Protein AF-A0A7J7Y3U5-F1 (afdb_monomer_lite)

Secondary structure (DSSP, 8-state):
-PPEEEEEE-TTS-EEEEETTS-EEEE-TTSSEEEEEPPPPTTS-TTSPP-EEEEEGGG--HHHHHHHHHHHHHHHHH-SS----TTTS-HHHHHHHHHHHHHHTTPPS---TT---TT------

Structure (mmCIF, N/CA/C/O backbone):
data_AF-A0A7J7Y3U5-F1
#
_entry.id   AF-A0A7J7Y3U5-F1
#
loop_
_atom_site.group_PDB
_atom_site.id
_atom_site.type_symbol
_atom_site.label_atom_id
_atom_site.label_alt_id
_atom_site.label_comp_id
_atom_site.label_asym_id
_atom_site.label_entity_id
_atom_site.label_seq_id
_atom_site.pdbx_PDB_ins_code
_atom_site.Cartn_x
_atom_site.Cartn_y
_atom_site.Cartn_z
_atom_site.occupancy
_atom_site.B_iso_or_equiv
_atom_site.auth_seq_id
_atom_site.auth_comp_id
_atom_site.auth_asym_id
_atom_site.auth_atom_id
_atom_site.pdbx_PDB_model_num
ATOM 1 N N . MET A 1 1 ? -0.862 -7.599 13.550 1.00 61.03 1 MET A N 1
ATOM 2 C CA . MET A 1 1 ? -0.869 -7.269 12.110 1.00 61.03 1 MET A CA 1
ATOM 3 C C . MET A 1 1 ? -2.148 -7.819 11.510 1.00 61.03 1 MET A C 1
ATOM 5 O O . MET A 1 1 ? -2.456 -8.974 11.785 1.00 61.03 1 MET A O 1
ATOM 9 N N . ALA A 1 2 ? -2.899 -7.014 10.761 1.00 68.25 2 ALA A N 1
ATOM 10 C CA . ALA A 1 2 ? -4.054 -7.511 10.019 1.00 68.25 2 ALA A CA 1
ATOM 11 C C . ALA A 1 2 ? -3.558 -8.255 8.771 1.00 68.25 2 ALA A C 1
ATOM 13 O O . ALA A 1 2 ? -2.697 -7.744 8.058 1.00 68.25 2 ALA A O 1
ATOM 14 N N . ALA A 1 3 ? -4.052 -9.471 8.546 1.00 82.38 3 ALA A N 1
ATOM 15 C CA . ALA A 1 3 ? -3.729 -10.246 7.354 1.00 82.38 3 ALA A CA 1
ATOM 16 C C . ALA A 1 3 ? -4.374 -9.620 6.108 1.00 82.38 3 ALA A C 1
ATOM 18 O O . ALA A 1 3 ? -5.502 -9.120 6.168 1.00 82.38 3 ALA A O 1
ATOM 19 N N . GLU A 1 4 ? -3.665 -9.646 4.984 1.00 88.44 4 GLU A N 1
ATOM 20 C CA . GLU A 1 4 ? -4.190 -9.189 3.702 1.00 88.44 4 GLU A CA 1
ATOM 21 C C . GLU A 1 4 ? -5.132 -10.238 3.107 1.00 88.44 4 GLU A C 1
ATOM 23 O O . GLU A 1 4 ? -4.783 -11.411 2.989 1.00 88.44 4 GLU A O 1
ATOM 28 N N . VAL A 1 5 ? -6.333 -9.812 2.723 1.00 91.06 5 VAL A N 1
ATOM 29 C CA . VAL A 1 5 ? -7.322 -10.651 2.029 1.00 91.06 5 VAL A CA 1
ATOM 30 C C . VAL A 1 5 ? -7.117 -10.562 0.524 1.00 91.06 5 VAL A C 1
ATOM 32 O O . VAL A 1 5 ? -7.182 -11.566 -0.181 1.00 91.06 5 VAL A O 1
ATOM 35 N N . GLN A 1 6 ? -6.883 -9.347 0.025 1.00 92.38 6 GLN A N 1
ATOM 36 C CA . GLN A 1 6 ? -6.777 -9.073 -1.401 1.00 92.38 6 GLN A CA 1
ATOM 37 C C . GLN A 1 6 ? -5.871 -7.868 -1.654 1.00 92.38 6 GLN A C 1
ATOM 39 O O . GLN A 1 6 ? -5.939 -6.874 -0.931 1.00 92.38 6 GLN A O 1
ATOM 44 N N . MET A 1 7 ? -5.077 -7.943 -2.721 1.00 93.81 7 MET A N 1
ATOM 45 C CA . MET A 1 7 ? -4.354 -6.814 -3.303 1.00 93.81 7 MET A CA 1
ATOM 46 C C . MET A 1 7 ? -4.788 -6.651 -4.760 1.00 93.81 7 MET A C 1
ATOM 48 O O . MET A 1 7 ? -4.861 -7.635 -5.496 1.00 93.81 7 MET A O 1
ATOM 52 N N . VAL A 1 8 ? -5.100 -5.425 -5.166 1.00 94.12 8 VAL A N 1
ATOM 53 C CA . VAL A 1 8 ? -5.534 -5.073 -6.522 1.00 94.12 8 VAL A CA 1
ATOM 54 C C . VAL A 1 8 ? -4.620 -3.972 -7.038 1.00 94.12 8 VAL A C 1
ATOM 56 O O . VAL A 1 8 ? -4.478 -2.945 -6.379 1.00 94.12 8 VAL A O 1
ATOM 59 N N . LEU A 1 9 ? -4.001 -4.200 -8.196 1.00 93.81 9 LEU A N 1
ATOM 60 C CA . LEU A 1 9 ? -3.305 -3.177 -8.975 1.00 93.81 9 LEU A CA 1
ATOM 61 C C . LEU A 1 9 ? -4.268 -2.680 -10.053 1.00 93.81 9 LEU A C 1
ATOM 63 O O . LEU A 1 9 ? -4.785 -3.483 -10.831 1.00 93.81 9 LEU A O 1
ATOM 67 N N . TYR A 1 10 ? -4.531 -1.382 -10.064 1.00 92.62 10 TYR A N 1
ATOM 68 C CA . TYR A 1 10 ? -5.351 -0.731 -11.076 1.00 92.62 10 TYR A CA 1
ATOM 69 C C . TYR A 1 10 ? -4.510 -0.321 -12.287 1.00 92.62 10 TYR A C 1
ATOM 71 O O . TYR A 1 10 ? -3.283 -0.290 -12.236 1.00 92.62 10 TYR A O 1
ATOM 79 N N . GLU A 1 11 ? -5.191 0.002 -13.385 1.00 90.31 11 GLU A N 1
ATOM 80 C CA . GLU A 1 11 ? -4.559 0.437 -14.636 1.00 90.31 11 GLU A CA 1
ATOM 81 C C . GLU A 1 11 ? -3.778 1.751 -14.486 1.00 90.31 11 GLU A C 1
ATOM 83 O O . GLU A 1 11 ? -2.798 1.971 -15.187 1.00 90.31 11 GLU A O 1
ATOM 88 N N . ASP A 1 12 ? -4.173 2.606 -13.540 1.00 90.44 12 ASP A N 1
ATOM 89 C CA . ASP A 1 12 ? -3.469 3.845 -13.210 1.00 90.44 12 ASP A CA 1
ATOM 90 C C . ASP A 1 12 ? -2.259 3.625 -12.285 1.00 90.44 12 ASP A C 1
ATOM 92 O O . ASP A 1 12 ? -1.779 4.585 -11.698 1.00 90.44 12 ASP A O 1
ATOM 96 N N . ASP A 1 13 ? -1.779 2.387 -12.116 1.00 86.81 13 ASP A N 1
ATOM 97 C CA . ASP A 1 13 ? -0.736 1.965 -11.167 1.00 86.81 13 ASP A CA 1
ATOM 98 C C . ASP A 1 13 ? -1.078 2.174 -9.680 1.00 86.81 13 ASP A C 1
ATOM 100 O O . ASP A 1 13 ? -0.231 1.950 -8.802 1.00 86.81 13 ASP A O 1
ATOM 104 N N . SER A 1 14 ? -2.307 2.589 -9.351 1.00 91.19 14 SER A N 1
ATOM 105 C CA . SER A 1 14 ? -2.745 2.651 -7.959 1.00 91.19 14 SER A CA 1
ATOM 106 C C . SER A 1 14 ? -2.939 1.240 -7.402 1.00 91.19 14 SER A C 1
ATOM 108 O O . SER A 1 14 ? -3.340 0.310 -8.104 1.00 91.19 14 SER A O 1
ATOM 110 N N . VAL A 1 15 ? -2.636 1.053 -6.117 1.00 94.44 15 VAL A N 1
ATOM 111 C CA . VAL A 1 15 ? -2.813 -0.244 -5.449 1.00 94.44 15 VAL A CA 1
ATOM 112 C C . VAL A 1 15 ? -3.819 -0.111 -4.329 1.00 94.44 15 VAL A C 1
ATOM 114 O O . VAL A 1 15 ? -3.726 0.797 -3.509 1.00 94.44 15 VAL A O 1
ATOM 117 N N . GLN A 1 16 ? -4.749 -1.055 -4.246 1.00 95.31 16 GLN A N 1
ATOM 118 C CA . GLN A 1 16 ? -5.631 -1.211 -3.099 1.00 95.31 16 GLN A CA 1
ATOM 119 C C . GLN A 1 16 ? -5.381 -2.548 -2.407 1.00 95.31 16 GLN A C 1
ATOM 121 O O . GLN A 1 16 ? -5.367 -3.600 -3.040 1.00 95.31 16 GLN A O 1
ATOM 126 N N . VAL A 1 17 ? -5.249 -2.504 -1.086 1.00 95.00 17 VAL A N 1
ATOM 127 C CA . VAL A 1 17 ? -5.159 -3.668 -0.207 1.00 95.00 17 VAL A CA 1
ATOM 128 C C . VAL A 1 17 ? -6.389 -3.699 0.689 1.00 95.00 17 VAL A C 1
ATOM 130 O O . VAL A 1 17 ? -6.724 -2.699 1.327 1.00 95.00 17 VAL A O 1
ATOM 133 N N . GLN A 1 18 ? -7.062 -4.843 0.733 1.00 94.25 18 GLN A N 1
ATOM 134 C CA . GLN A 1 18 ? -8.132 -5.130 1.685 1.00 94.25 18 GLN A CA 1
ATOM 135 C C . GLN A 1 18 ? -7.605 -6.063 2.766 1.00 94.25 18 GLN A C 1
ATOM 137 O O . GLN A 1 18 ? -6.992 -7.091 2.467 1.00 94.25 18 GLN A O 1
ATOM 142 N N . TYR A 1 19 ? -7.865 -5.706 4.016 1.00 92.06 19 TYR A N 1
ATOM 143 C CA .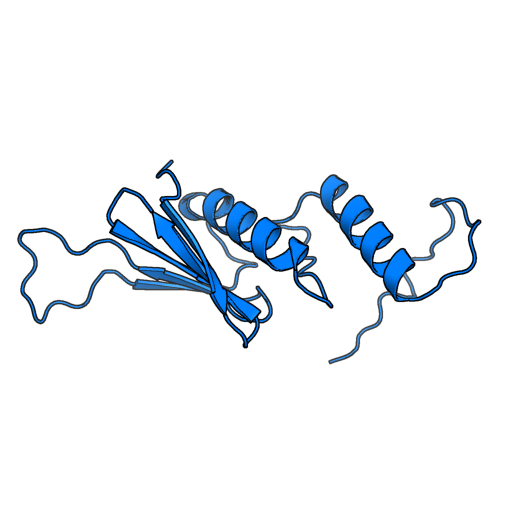 TYR A 1 19 ? -7.453 -6.473 5.183 1.00 92.06 19 TYR A CA 1
ATOM 144 C C . TYR A 1 19 ? -8.633 -7.235 5.790 1.00 92.06 19 TYR A C 1
ATOM 146 O O . TYR A 1 19 ? -9.798 -6.900 5.578 1.00 92.06 19 TYR A O 1
ATOM 154 N N . VAL A 1 20 ? -8.321 -8.263 6.579 1.00 89.81 20 VAL A N 1
ATOM 155 C CA . VAL A 1 20 ? -9.320 -9.113 7.259 1.00 89.81 20 VAL A CA 1
ATOM 156 C C . VAL A 1 20 ? -10.206 -8.362 8.249 1.00 89.81 20 VAL A C 1
ATOM 158 O O . VAL A 1 20 ? -11.321 -8.791 8.520 1.00 89.81 20 VAL A O 1
ATOM 161 N N . ASP A 1 21 ? -9.723 -7.249 8.794 1.00 87.75 21 ASP A N 1
ATOM 162 C CA . ASP A 1 21 ? -10.483 -6.390 9.702 1.00 87.75 21 ASP A CA 1
ATOM 163 C C . ASP A 1 21 ? -11.497 -5.498 8.964 1.00 87.75 21 ASP A C 1
ATOM 165 O O . ASP A 1 21 ? -12.239 -4.764 9.608 1.00 87.75 21 ASP A O 1
ATOM 169 N N . GLY A 1 22 ? -11.541 -5.561 7.628 1.00 87.56 22 GLY A N 1
ATOM 170 C CA . GLY A 1 22 ? -12.366 -4.705 6.779 1.00 87.56 22 GLY A CA 1
ATOM 171 C C . GLY A 1 22 ? -11.748 -3.332 6.511 1.00 87.56 22 GLY A C 1
ATOM 172 O O . GLY A 1 22 ? -12.366 -2.514 5.826 1.00 87.56 22 GLY A O 1
ATOM 173 N N . SER A 1 23 ? -10.546 -3.059 7.030 1.00 91.12 23 SER A N 1
ATOM 174 C CA . SER A 1 23 ? -9.800 -1.851 6.691 1.00 91.12 23 SER A CA 1
ATOM 175 C C . SER A 1 23 ? -9.228 -1.941 5.278 1.00 91.12 23 SER A C 1
ATOM 177 O O . SER A 1 23 ? -9.094 -3.020 4.682 1.00 91.12 23 SER A O 1
ATOM 179 N N . ARG A 1 24 ? -8.915 -0.779 4.708 1.00 93.19 24 ARG A N 1
ATOM 180 C CA . ARG A 1 24 ? -8.442 -0.654 3.330 1.00 93.19 24 ARG A CA 1
ATOM 181 C C . ARG A 1 24 ? -7.245 0.280 3.290 1.00 93.19 24 ARG A C 1
ATOM 183 O O . ARG A 1 24 ? -7.278 1.358 3.871 1.00 93.19 24 ARG A O 1
ATOM 190 N N . LEU A 1 25 ? -6.200 -0.117 2.575 1.00 93.94 25 LEU A N 1
ATOM 191 C CA . LEU A 1 25 ? -5.061 0.742 2.256 1.00 93.94 25 LEU A CA 1
ATOM 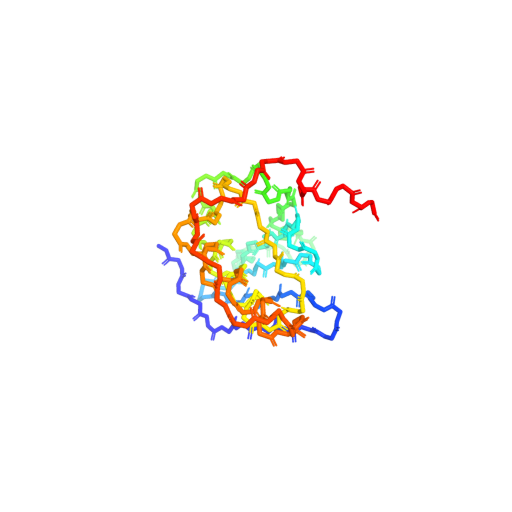192 C C . LEU A 1 25 ? -5.068 1.004 0.755 1.00 93.94 25 LEU A C 1
ATOM 194 O O . LEU A 1 25 ? -5.089 0.062 -0.029 1.00 93.94 25 LEU A O 1
ATOM 198 N N . GLN A 1 26 ? -5.030 2.268 0.359 1.00 94.69 26 GLN A N 1
ATOM 199 C CA . GLN A 1 26 ? -4.822 2.687 -1.019 1.00 94.69 26 GLN A CA 1
ATOM 200 C C . GLN A 1 26 ? -3.472 3.377 -1.149 1.00 94.69 26 GLN A C 1
ATOM 202 O O . GLN A 1 26 ? -3.103 4.207 -0.321 1.00 94.69 26 GLN A O 1
ATOM 207 N N . LEU A 1 27 ? -2.749 3.032 -2.201 1.00 93.81 27 LEU A N 1
ATOM 208 C CA . LEU A 1 27 ? -1.487 3.627 -2.600 1.00 93.81 27 LEU A CA 1
ATOM 209 C C . LEU A 1 27 ? -1.690 4.467 -3.850 1.00 93.81 27 LEU A C 1
ATOM 211 O O . LEU A 1 27 ? -2.389 4.052 -4.775 1.00 93.81 27 LEU A O 1
ATOM 215 N N . SER A 1 28 ? -1.025 5.619 -3.895 1.00 91.88 28 SER A N 1
ATOM 216 C CA . SER A 1 28 ? -0.963 6.415 -5.113 1.00 91.88 28 SER A CA 1
ATOM 217 C C . SER A 1 28 ? -0.180 5.684 -6.219 1.00 91.88 28 SER A C 1
ATOM 219 O O . SER A 1 28 ? 0.712 4.888 -5.910 1.00 91.88 28 SER A O 1
ATOM 221 N N . PRO A 1 29 ? -0.439 6.006 -7.500 1.00 89.00 29 PRO A N 1
ATOM 222 C CA . PRO A 1 29 ? 0.289 5.464 -8.657 1.00 89.00 29 PRO A CA 1
ATOM 223 C C . PRO A 1 29 ? 1.816 5.512 -8.534 1.00 89.00 29 PRO A C 1
ATOM 225 O O . PRO A 1 29 ? 2.551 4.599 -8.916 1.00 89.00 29 PRO A O 1
ATOM 228 N N . CYS A 1 30 ? 2.305 6.607 -7.953 1.00 82.88 30 CYS A N 1
ATOM 229 C CA . CYS A 1 30 ? 3.720 6.879 -7.748 1.00 82.88 30 CYS A CA 1
ATOM 230 C C . CYS A 1 30 ? 4.262 6.342 -6.414 1.00 82.88 30 CYS A C 1
ATOM 232 O O . CYS A 1 30 ? 5.442 6.523 -6.125 1.00 82.88 30 CYS A O 1
ATOM 234 N N . GLY A 1 31 ? 3.428 5.719 -5.575 1.00 85.94 31 GLY A N 1
ATOM 235 C CA . GLY A 1 31 ? 3.804 5.175 -4.266 1.00 85.94 31 GLY A CA 1
ATOM 236 C C . GLY A 1 31 ? 4.187 6.224 -3.215 1.00 85.94 31 GLY A C 1
ATOM 237 O O . GLY A 1 31 ? 4.581 5.867 -2.106 1.00 85.94 31 GLY A O 1
ATOM 238 N N . SER A 1 32 ? 4.085 7.517 -3.528 1.00 87.00 32 SER A N 1
ATOM 239 C CA . SER A 1 32 ? 4.506 8.616 -2.649 1.00 87.00 32 SER A CA 1
ATOM 240 C C . SER A 1 32 ? 3.483 8.973 -1.572 1.00 87.00 32 SER A C 1
ATOM 242 O O . SER A 1 32 ? 3.840 9.615 -0.581 1.00 87.00 32 SER A O 1
ATOM 244 N N . GLU A 1 33 ? 2.233 8.553 -1.741 1.00 92.25 33 GLU A N 1
ATOM 245 C CA . GLU A 1 33 ? 1.131 8.823 -0.828 1.00 92.25 33 GLU A CA 1
ATOM 246 C C . GLU A 1 33 ? 0.310 7.562 -0.603 1.00 92.25 33 GLU A C 1
ATOM 248 O O . GLU A 1 33 ? 0.174 6.718 -1.492 1.00 92.25 33 GLU A O 1
ATOM 253 N N . PHE A 1 34 ? -0.268 7.468 0.588 1.00 93.19 34 PHE A N 1
ATOM 254 C CA . PHE A 1 34 ? -1.206 6.417 0.925 1.00 93.19 34 PHE A CA 1
ATOM 255 C C . PHE A 1 34 ? -2.415 6.975 1.671 1.00 93.19 34 PHE A C 1
ATOM 257 O O . PHE A 1 34 ? -2.336 7.995 2.363 1.00 93.19 34 PHE A O 1
ATOM 264 N N . LEU A 1 35 ? -3.537 6.281 1.522 1.00 94.06 35 LEU A N 1
ATOM 265 C CA . LEU A 1 35 ? -4.778 6.500 2.244 1.00 94.06 35 LEU A CA 1
ATOM 266 C C . LEU A 1 35 ? -5.123 5.211 2.985 1.00 94.06 35 LEU A C 1
ATOM 268 O O . LEU A 1 35 ? -5.306 4.169 2.362 1.00 94.06 35 LEU A O 1
ATOM 272 N N . PHE A 1 36 ? -5.217 5.276 4.305 1.00 92.75 36 PHE A N 1
ATOM 273 C CA . PHE A 1 36 ? -5.732 4.187 5.121 1.00 92.75 36 PHE A CA 1
ATOM 274 C C . PHE A 1 36 ? -7.153 4.522 5.565 1.00 92.75 36 PHE A C 1
ATOM 276 O O . PHE A 1 36 ? -7.384 5.569 6.170 1.00 92.75 36 PHE A O 1
ATOM 283 N N . GLU A 1 37 ? -8.096 3.638 5.263 1.00 92.19 37 GLU A N 1
ATOM 284 C CA . GLU A 1 37 ? -9.479 3.710 5.717 1.00 92.19 37 GLU A CA 1
ATOM 285 C C . GLU A 1 37 ? -9.724 2.591 6.725 1.00 92.19 37 GLU A C 1
ATOM 287 O O . GLU A 1 37 ? -9.594 1.405 6.408 1.00 92.19 37 GLU A O 1
ATOM 292 N N . LYS A 1 38 ? -10.088 2.959 7.949 1.00 89.81 38 LYS A N 1
ATOM 293 C CA . LYS A 1 38 ? -10.453 1.993 8.979 1.00 89.81 38 LYS A CA 1
ATOM 294 C C . LYS A 1 38 ? -11.846 1.437 8.710 1.00 89.81 38 LYS A C 1
ATOM 296 O O . LYS A 1 38 ? -12.720 2.143 8.206 1.00 89.81 38 LYS A O 1
ATOM 301 N N . ALA A 1 39 ? -12.061 0.182 9.091 1.00 85.50 39 ALA A N 1
ATOM 302 C CA . ALA A 1 39 ? -13.379 -0.423 9.015 1.00 85.50 39 ALA A CA 1
ATOM 303 C C . ALA A 1 39 ? -14.399 0.388 9.841 1.00 85.50 39 ALA A C 1
ATOM 305 O O . ALA A 1 39 ? -14.092 0.760 10.982 1.00 85.50 39 ALA A O 1
ATOM 306 N N . PRO A 1 40 ? -15.602 0.655 9.302 1.00 79.81 40 PRO A N 1
ATOM 307 C CA . PRO A 1 40 ? -16.680 1.255 10.074 1.00 79.81 40 PRO A CA 1
ATOM 308 C C . PRO A 1 40 ? -17.008 0.379 11.284 1.00 79.81 40 PRO A C 1
ATOM 310 O O . PRO A 1 40 ? -17.092 -0.846 11.171 1.00 79.81 40 PRO A O 1
ATOM 313 N N . LEU A 1 41 ? -17.216 0.996 12.447 1.00 78.44 41 LEU A N 1
ATOM 314 C CA . LEU A 1 41 ? -17.727 0.265 13.603 1.00 78.44 41 LEU A CA 1
ATOM 315 C C . LEU A 1 41 ? -19.165 -0.181 13.315 1.00 78.44 41 LEU A C 1
ATOM 317 O O . LEU A 1 41 ? -19.935 0.554 12.708 1.00 78.44 41 LEU A O 1
ATOM 321 N N . VAL A 1 42 ? -19.556 -1.363 13.798 1.00 74.69 42 VAL A N 1
ATOM 322 C CA . VAL A 1 42 ? -20.924 -1.896 13.621 1.00 74.69 42 VAL A CA 1
ATOM 323 C C . VAL A 1 42 ? -21.985 -0.962 14.228 1.00 74.69 42 VAL A C 1
ATOM 325 O O . VAL A 1 42 ? -23.134 -0.958 13.800 1.00 74.69 42 VAL A O 1
ATOM 328 N N . SER A 1 43 ? -21.593 -0.144 15.209 1.00 75.75 43 SER A N 1
ATOM 329 C CA . SER A 1 43 ? -22.430 0.874 15.846 1.00 75.75 43 SER A CA 1
ATOM 330 C C . SER A 1 43 ? -22.325 2.268 15.217 1.00 75.75 43 SER A C 1
ATOM 332 O O . SER A 1 43 ? -22.983 3.184 15.706 1.00 75.75 43 SER A O 1
ATOM 334 N N . ALA A 1 44 ? -21.466 2.463 14.211 1.00 76.56 44 ALA A N 1
ATOM 335 C CA . ALA A 1 44 ? -21.284 3.762 13.574 1.00 76.56 44 ALA A CA 1
ATOM 336 C C . ALA A 1 44 ? -22.528 4.134 12.765 1.00 76.56 44 ALA A C 1
ATOM 338 O O . ALA A 1 44 ? -23.182 3.287 12.147 1.00 76.56 44 ALA A O 1
ATOM 339 N N . HIS A 1 45 ? -22.863 5.418 12.773 1.00 78.19 45 HIS A N 1
ATOM 340 C CA . HIS A 1 45 ? -24.017 5.904 12.033 1.00 78.19 45 HIS A CA 1
ATOM 341 C C . HIS A 1 45 ? -23.745 5.820 10.513 1.00 78.19 45 HIS A C 1
ATOM 343 O O . HIS A 1 45 ? -22.637 6.135 10.091 1.00 78.19 45 HIS A O 1
ATOM 349 N N . PRO A 1 46 ? -24.720 5.489 9.641 1.00 76.56 46 PRO A N 1
ATOM 350 C CA . PRO A 1 46 ? -24.489 5.374 8.190 1.00 76.56 46 PRO A CA 1
ATOM 351 C C . PRO A 1 46 ? -23.966 6.641 7.487 1.00 76.56 46 PRO A C 1
ATOM 353 O O . PRO A 1 46 ? -23.428 6.562 6.388 1.00 76.56 46 PRO A O 1
ATOM 356 N N . LEU A 1 47 ? -24.148 7.815 8.102 1.00 80.50 47 LEU A N 1
ATOM 357 C CA . LEU A 1 47 ? -23.599 9.097 7.625 1.00 80.50 47 LEU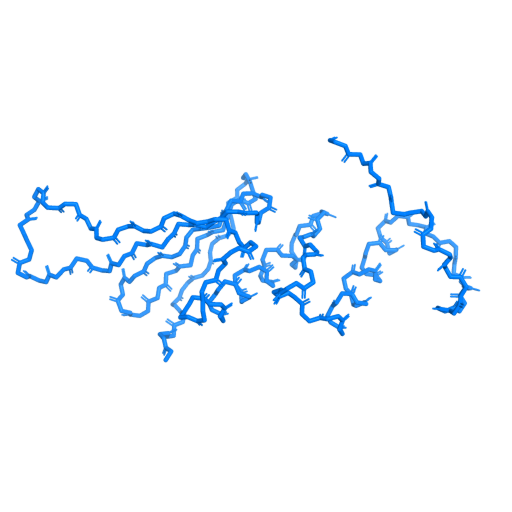 A CA 1
ATOM 358 C C . LEU A 1 47 ? -22.237 9.449 8.242 1.00 80.50 47 LEU A C 1
ATOM 360 O O . LEU A 1 47 ? -21.636 10.454 7.867 1.00 80.50 47 LEU A O 1
ATOM 364 N N . GLU A 1 48 ? -21.772 8.671 9.214 1.00 76.31 48 GLU A N 1
ATOM 365 C CA . GLU A 1 48 ? -20.477 8.876 9.845 1.00 76.31 48 GLU A CA 1
ATOM 366 C C . GLU A 1 48 ? -19.382 8.449 8.870 1.00 76.31 48 GLU A C 1
ATOM 368 O O . GLU A 1 48 ? -19.376 7.333 8.346 1.00 76.31 48 GLU A O 1
ATOM 373 N N . GLN A 1 49 ? -18.471 9.373 8.571 1.00 74.31 49 GLN A N 1
ATOM 374 C CA . GLN A 1 49 ? -17.367 9.069 7.675 1.00 74.31 49 GLN A CA 1
ATOM 375 C C . GLN A 1 49 ? -16.393 8.125 8.390 1.00 74.31 49 GLN A C 1
ATOM 377 O O . GLN A 1 49 ? -16.046 8.384 9.544 1.00 74.31 49 GLN A O 1
ATOM 382 N N . PRO A 1 50 ? -15.924 7.056 7.721 1.00 79.25 50 PRO A N 1
ATOM 383 C CA . PRO A 1 50 ? -14.902 6.189 8.285 1.00 79.25 50 PRO A CA 1
ATOM 384 C C . PRO A 1 50 ? -13.658 6.991 8.664 1.00 79.25 50 PRO A C 1
ATOM 386 O O . PRO A 1 50 ? -13.321 7.980 8.008 1.00 79.25 50 PRO A O 1
ATOM 389 N N . GLU A 1 51 ? -12.946 6.542 9.695 1.00 85.56 51 GLU A N 1
ATOM 390 C CA . GLU A 1 51 ? -11.660 7.130 10.058 1.00 85.56 51 GLU A CA 1
ATOM 391 C C . GLU A 1 51 ? -10.680 6.931 8.891 1.00 85.56 51 GLU A C 1
ATOM 393 O O . GLU A 1 51 ? -10.332 5.802 8.532 1.00 85.56 51 GLU A O 1
ATOM 398 N N . ARG A 1 52 ? -10.284 8.044 8.266 1.00 89.88 52 ARG A N 1
ATOM 399 C CA . ARG A 1 52 ? -9.426 8.076 7.079 1.00 89.88 52 ARG A CA 1
ATOM 400 C C . ARG A 1 52 ? -8.167 8.870 7.363 1.00 89.88 52 ARG A C 1
ATOM 402 O O . ARG A 1 52 ? -8.232 10.015 7.803 1.00 89.88 52 ARG A O 1
ATOM 409 N N . ILE A 1 53 ? -7.022 8.278 7.056 1.00 90.50 53 ILE A N 1
ATOM 410 C CA . ILE A 1 53 ? -5.712 8.907 7.216 1.00 90.50 53 ILE A CA 1
ATOM 411 C C . ILE A 1 53 ? -5.034 8.936 5.856 1.00 90.50 53 ILE A C 1
ATOM 413 O O . ILE A 1 53 ? -4.740 7.888 5.288 1.00 90.50 53 ILE A O 1
ATOM 417 N N . ARG A 1 54 ? -4.761 10.141 5.348 1.00 92.25 54 ARG A N 1
ATOM 418 C CA . ARG A 1 54 ? -3.946 10.348 4.148 1.00 92.25 54 ARG A CA 1
ATOM 419 C C . ARG A 1 54 ? -2.593 10.904 4.551 1.00 92.25 54 ARG A C 1
ATOM 421 O O . ARG A 1 54 ? -2.520 11.961 5.177 1.00 92.25 54 ARG A O 1
ATOM 428 N N . GLN A 1 55 ? -1.527 10.205 4.189 1.00 90.88 55 GLN A N 1
ATOM 429 C CA . GLN A 1 55 ? -0.162 10.601 4.519 1.00 90.88 55 GLN A CA 1
ATOM 430 C C . GLN A 1 55 ? 0.774 10.352 3.341 1.00 90.88 55 GLN A C 1
ATOM 432 O O . GLN A 1 55 ? 0.568 9.458 2.520 1.00 90.88 55 GLN A O 1
ATOM 437 N N . ARG A 1 56 ? 1.841 11.150 3.269 1.00 89.44 56 ARG A N 1
ATOM 438 C CA . ARG A 1 56 ? 2.961 10.854 2.378 1.00 89.44 56 ARG A CA 1
ATOM 439 C C . ARG A 1 56 ? 3.721 9.663 2.933 1.00 89.44 56 ARG A C 1
ATOM 441 O O . ARG A 1 56 ? 4.069 9.651 4.112 1.00 89.44 56 ARG A O 1
ATOM 448 N N . THR A 1 57 ? 4.043 8.726 2.056 1.00 86.38 57 THR A N 1
ATOM 449 C CA . THR A 1 57 ? 4.791 7.502 2.335 1.00 86.38 57 THR A CA 1
ATOM 450 C C . THR A 1 57 ? 6.052 7.807 3.142 1.00 86.38 57 THR A C 1
ATOM 452 O O . THR A 1 57 ? 6.256 7.206 4.188 1.00 86.38 57 THR A O 1
ATOM 455 N N . HIS A 1 58 ? 6.814 8.844 2.771 1.00 82.56 58 HIS A N 1
ATOM 456 C CA . HIS A 1 58 ? 8.023 9.284 3.486 1.00 82.56 58 HIS A CA 1
ATOM 457 C C . HIS A 1 58 ? 7.833 9.557 4.994 1.00 82.56 58 HIS A C 1
ATOM 459 O O . HIS A 1 58 ? 8.767 9.368 5.768 1.00 82.56 58 HIS A O 1
ATOM 465 N N . PHE A 1 59 ? 6.644 9.995 5.412 1.00 84.31 59 PHE A N 1
ATOM 466 C CA . PHE A 1 59 ? 6.315 10.320 6.804 1.00 84.31 59 PHE A CA 1
ATOM 467 C C . PHE A 1 59 ? 5.445 9.246 7.470 1.00 84.31 59 PHE A C 1
ATOM 469 O O . PHE A 1 59 ? 4.750 9.531 8.446 1.00 84.31 59 PHE A O 1
ATOM 476 N N . VAL A 1 60 ? 5.452 8.019 6.940 1.00 85.62 60 VAL A N 1
ATOM 477 C CA . VAL A 1 60 ? 4.697 6.907 7.518 1.00 85.62 60 VAL A CA 1
ATOM 478 C C . VAL A 1 60 ? 5.137 6.648 8.960 1.00 85.62 60 VAL A C 1
ATOM 480 O O . VAL A 1 60 ? 6.325 6.534 9.269 1.00 85.62 60 VAL A O 1
ATOM 483 N N . ILE A 1 61 ? 4.159 6.535 9.854 1.00 84.44 61 ILE A N 1
ATOM 484 C CA . ILE A 1 61 ? 4.386 6.146 11.246 1.00 84.44 61 ILE A CA 1
ATOM 485 C C . ILE A 1 61 ? 4.508 4.622 11.374 1.00 84.44 61 ILE A C 1
ATOM 487 O O . ILE A 1 61 ? 4.031 3.866 10.525 1.00 84.44 61 ILE A O 1
ATOM 491 N N . SER A 1 62 ? 5.137 4.150 12.452 1.00 81.94 62 SER A N 1
ATOM 492 C CA . SER A 1 62 ? 5.432 2.723 12.667 1.00 81.94 62 SER A CA 1
ATOM 493 C C . SER A 1 62 ? 4.211 1.806 12.536 1.00 81.94 62 SER A C 1
ATOM 495 O O . SER A 1 62 ? 4.358 0.681 12.068 1.00 81.94 62 SER A O 1
ATOM 497 N N . THR A 1 63 ? 3.013 2.289 12.873 1.00 85.31 63 THR A N 1
ATOM 498 C CA . THR A 1 63 ? 1.763 1.517 12.820 1.00 85.31 63 THR A CA 1
ATOM 499 C C . THR A 1 63 ? 1.404 1.027 11.418 1.00 85.31 63 THR A C 1
ATOM 501 O O . THR A 1 63 ? 0.894 -0.080 11.284 1.00 85.31 63 THR A O 1
ATOM 504 N N . TYR A 1 64 ? 1.681 1.825 10.383 1.00 86.12 64 TYR A N 1
ATOM 505 C CA . TYR A 1 64 ? 1.303 1.530 8.994 1.00 86.12 64 TYR A CA 1
ATOM 506 C C . TYR A 1 64 ? 2.494 1.106 8.132 1.00 86.12 64 TYR A C 1
ATOM 508 O O . TYR A 1 64 ? 2.329 0.744 6.969 1.00 86.12 64 TYR A O 1
ATOM 516 N N . ARG A 1 65 ? 3.713 1.149 8.681 1.00 87.00 65 ARG A N 1
ATOM 517 C CA . ARG A 1 65 ? 4.953 0.973 7.916 1.00 87.00 65 ARG A CA 1
ATOM 518 C C . ARG A 1 65 ? 5.040 -0.384 7.222 1.00 87.00 65 ARG A C 1
ATOM 520 O O . ARG A 1 65 ? 5.426 -0.448 6.062 1.00 87.00 65 ARG A O 1
ATOM 527 N N . GLU A 1 66 ? 4.669 -1.459 7.908 1.00 88.19 66 GLU A N 1
ATOM 528 C CA . GLU A 1 66 ? 4.762 -2.819 7.361 1.00 88.19 66 GLU A CA 1
ATOM 529 C C . GLU A 1 66 ? 3.721 -3.080 6.270 1.00 88.19 66 GLU A C 1
ATOM 531 O O . GLU A 1 66 ? 4.039 -3.637 5.222 1.00 88.19 66 GLU A O 1
ATOM 536 N N . GLN A 1 67 ? 2.489 -2.627 6.503 1.00 89.69 67 GLN A N 1
ATOM 537 C CA . GLN A 1 67 ? 1.388 -2.661 5.539 1.00 89.69 67 GLN A CA 1
ATOM 538 C C . GLN A 1 67 ? 1.765 -1.910 4.259 1.00 89.69 67 GLN A C 1
ATOM 540 O O . GLN A 1 67 ? 1.624 -2.423 3.149 1.00 89.69 67 GLN A O 1
ATOM 545 N N . LEU A 1 68 ? 2.324 -0.711 4.434 1.00 89.94 68 LEU A N 1
ATOM 546 C CA . LEU A 1 68 ? 2.788 0.124 3.341 1.00 89.94 68 LEU A CA 1
ATOM 547 C C . LEU A 1 68 ? 3.940 -0.526 2.575 1.00 89.94 68 LEU A C 1
ATOM 549 O O . LEU A 1 68 ? 3.940 -0.520 1.348 1.00 89.94 68 LEU A O 1
ATOM 553 N N . GLN A 1 69 ? 4.896 -1.133 3.281 1.00 88.81 69 GLN A N 1
ATOM 554 C CA . GLN A 1 69 ? 6.021 -1.828 2.662 1.00 88.81 69 GLN A CA 1
ATOM 555 C C . GLN A 1 69 ? 5.552 -2.994 1.782 1.00 88.81 69 GLN A C 1
ATOM 557 O O . GLN A 1 69 ? 6.008 -3.116 0.649 1.00 88.81 69 GLN A O 1
ATOM 562 N N . ARG A 1 70 ? 4.613 -3.820 2.257 1.00 89.06 70 ARG A N 1
ATOM 563 C CA . ARG A 1 70 ? 4.072 -4.942 1.468 1.00 89.06 70 ARG A CA 1
ATOM 564 C C . ARG A 1 70 ? 3.308 -4.468 0.235 1.00 89.06 70 ARG A C 1
ATOM 566 O O . ARG A 1 70 ? 3.472 -5.035 -0.842 1.00 89.06 70 ARG A O 1
ATOM 573 N N . ALA A 1 71 ? 2.515 -3.410 0.378 1.00 90.94 71 ALA A N 1
ATOM 574 C CA . ALA A 1 71 ? 1.778 -2.821 -0.732 1.00 90.94 71 ALA A CA 1
ATOM 575 C C . ALA A 1 71 ? 2.722 -2.201 -1.787 1.00 90.94 71 ALA A C 1
ATOM 577 O O . ALA A 1 71 ? 2.504 -2.366 -2.988 1.00 90.94 71 ALA A O 1
ATOM 578 N N . LEU A 1 72 ? 3.811 -1.554 -1.351 1.00 89.56 72 LEU A N 1
ATOM 579 C CA . LEU A 1 72 ? 4.864 -1.044 -2.236 1.00 89.56 72 LEU A CA 1
ATOM 580 C C . LEU A 1 72 ? 5.641 -2.169 -2.924 1.00 89.56 72 LEU A C 1
ATOM 582 O O . LEU A 1 72 ? 5.937 -2.050 -4.108 1.00 89.56 72 LEU A O 1
ATOM 586 N N . ASP A 1 73 ? 5.951 -3.257 -2.218 1.00 88.12 73 ASP A N 1
ATOM 587 C CA . ASP A 1 73 ? 6.620 -4.425 -2.800 1.00 88.12 73 ASP A CA 1
ATOM 588 C C . ASP A 1 73 ? 5.753 -5.066 -3.898 1.00 88.12 73 ASP A C 1
ATOM 590 O O . ASP A 1 73 ? 6.257 -5.388 -4.978 1.00 88.12 73 ASP A O 1
ATOM 594 N N . PHE A 1 74 ? 4.442 -5.189 -3.659 1.00 89.94 74 PHE A N 1
ATOM 595 C CA . PHE A 1 74 ? 3.484 -5.656 -4.662 1.00 89.94 74 PHE A CA 1
ATOM 596 C C . PHE A 1 74 ? 3.478 -4.738 -5.889 1.00 89.94 74 PHE A C 1
ATOM 598 O O . PHE A 1 74 ? 3.720 -5.209 -6.997 1.00 89.94 74 PHE A O 1
ATOM 605 N N . ARG A 1 75 ? 3.313 -3.423 -5.702 1.00 89.19 75 ARG A N 1
ATOM 606 C CA . ARG A 1 75 ? 3.334 -2.442 -6.799 1.00 89.19 75 ARG A CA 1
ATOM 607 C C . ARG A 1 75 ? 4.644 -2.483 -7.586 1.00 89.19 75 ARG A C 1
ATOM 609 O O . ARG A 1 75 ? 4.639 -2.556 -8.809 1.00 89.19 75 ARG A O 1
ATOM 616 N N . ASN A 1 76 ? 5.779 -2.477 -6.891 1.00 87.25 76 ASN A N 1
ATOM 617 C CA . ASN A 1 76 ? 7.101 -2.488 -7.514 1.00 87.25 76 ASN A CA 1
ATOM 618 C C . ASN A 1 76 ? 7.396 -3.776 -8.296 1.00 87.25 76 ASN A C 1
ATOM 620 O O . ASN A 1 76 ? 8.299 -3.764 -9.125 1.00 87.25 76 ASN A O 1
ATOM 624 N N . SER A 1 77 ? 6.658 -4.862 -8.054 1.00 85.19 77 SER A N 1
ATOM 625 C CA . SER A 1 77 ? 6.794 -6.104 -8.827 1.00 85.19 77 SER A CA 1
ATOM 626 C C . SER A 1 77 ? 6.206 -5.992 -10.239 1.00 85.19 77 SER A C 1
ATOM 628 O O . SER A 1 77 ? 6.606 -6.750 -11.118 1.00 85.19 77 SER A O 1
ATOM 630 N N . PHE A 1 78 ? 5.283 -5.050 -10.460 1.00 81.69 78 PHE A N 1
ATOM 631 C CA . PHE A 1 78 ? 4.604 -4.840 -11.745 1.00 81.69 78 PHE A CA 1
ATOM 632 C C . PHE A 1 78 ? 4.903 -3.472 -12.372 1.00 81.69 78 PHE A C 1
ATOM 634 O O . PHE A 1 78 ? 4.607 -3.259 -13.543 1.00 81.69 78 PHE A O 1
ATOM 641 N N . ALA A 1 79 ? 5.495 -2.549 -11.615 1.00 78.06 79 ALA A N 1
ATOM 642 C CA . ALA A 1 79 ? 5.758 -1.196 -12.076 1.00 78.06 79 ALA A CA 1
ATOM 643 C C . ALA A 1 79 ? 7.003 -1.104 -12.969 1.00 78.06 79 ALA A C 1
ATOM 645 O O . ALA A 1 79 ? 8.083 -1.568 -12.603 1.00 78.06 79 ALA A O 1
ATOM 646 N N . THR A 1 80 ? 6.880 -0.372 -14.078 1.00 75.94 80 THR A N 1
ATOM 647 C CA . THR A 1 80 ? 8.014 -0.003 -14.945 1.00 75.94 80 THR A CA 1
ATOM 648 C C . THR A 1 80 ? 9.045 0.850 -14.202 1.00 75.94 80 THR A C 1
ATOM 650 O O . THR A 1 80 ? 10.248 0.648 -14.351 1.00 75.94 80 THR A O 1
ATOM 653 N N . CYS A 1 81 ? 8.577 1.781 -13.363 1.00 74.12 81 CYS A N 1
ATOM 654 C CA . CYS A 1 81 ? 9.419 2.664 -12.555 1.00 74.12 81 CYS A CA 1
ATOM 655 C C . CYS A 1 81 ? 9.126 2.427 -11.064 1.00 74.12 81 CYS A C 1
ATOM 657 O O . CYS A 1 81 ? 8.113 2.937 -10.571 1.00 74.12 81 CYS A O 1
ATOM 659 N N . PRO A 1 82 ? 9.950 1.652 -10.332 1.00 76.12 82 PRO A N 1
ATOM 660 C CA . PRO A 1 82 ? 9.693 1.307 -8.936 1.00 76.12 82 PRO A CA 1
ATOM 661 C C . PRO A 1 82 ? 9.822 2.522 -8.009 1.00 76.12 82 PRO A C 1
ATOM 663 O O . PRO A 1 82 ? 10.600 3.443 -8.251 1.00 76.12 82 PRO A O 1
ATOM 666 N N . PHE A 1 83 ? 9.076 2.509 -6.906 1.00 76.88 83 PHE A N 1
ATOM 667 C CA . PHE A 1 83 ? 9.254 3.470 -5.824 1.00 76.88 83 PHE A CA 1
ATOM 668 C C . PHE A 1 83 ? 10.508 3.094 -5.029 1.00 76.88 83 PHE A C 1
ATOM 670 O O . PHE A 1 83 ? 10.637 1.943 -4.622 1.00 76.88 83 PHE A O 1
ATOM 677 N N . LEU A 1 84 ? 11.432 4.033 -4.803 1.00 67.50 84 LEU A N 1
ATOM 678 C CA . LEU A 1 84 ? 12.774 3.744 -4.269 1.00 67.50 84 LEU A CA 1
ATOM 679 C C . LEU A 1 84 ? 13.124 4.570 -3.020 1.00 67.50 84 LEU A C 1
ATOM 681 O O . LEU A 1 84 ? 14.267 4.996 -2.857 1.00 67.50 84 LEU A O 1
ATOM 685 N N . SER A 1 85 ? 12.184 4.809 -2.104 1.00 73.00 85 SER A N 1
ATOM 686 C CA . SER A 1 85 ? 12.505 5.533 -0.861 1.00 73.00 85 SER A CA 1
ATOM 687 C C . SER A 1 85 ? 13.305 4.670 0.131 1.00 73.00 85 SER A C 1
ATOM 689 O O . SER A 1 85 ? 12.882 3.570 0.480 1.00 73.00 85 SER A O 1
ATOM 691 N N . GLU A 1 86 ? 14.463 5.167 0.598 1.00 68.38 86 GLU A N 1
ATOM 692 C CA . GLU A 1 86 ? 15.348 4.477 1.572 1.00 68.38 86 GLU A CA 1
ATOM 693 C C . GLU A 1 86 ? 14.732 4.300 2.954 1.00 68.38 86 GLU A C 1
ATOM 695 O O . GLU A 1 86 ? 15.048 3.338 3.651 1.00 68.38 86 GLU A O 1
ATOM 700 N N . SER A 1 87 ? 13.839 5.201 3.361 1.00 71.06 87 SER A N 1
ATOM 701 C CA . SER A 1 87 ? 13.256 5.161 4.702 1.00 71.06 87 SER A CA 1
ATOM 702 C C . SER A 1 87 ? 12.294 3.982 4.899 1.00 71.06 87 SER A C 1
ATOM 704 O O . SER A 1 87 ? 11.997 3.602 6.037 1.00 71.06 87 SER A O 1
ATOM 706 N N . ILE A 1 88 ? 11.804 3.383 3.808 1.00 71.12 88 ILE A N 1
ATOM 707 C CA . ILE A 1 88 ? 10.702 2.407 3.827 1.00 71.12 88 ILE A CA 1
ATOM 708 C C . ILE A 1 88 ? 11.083 1.112 3.120 1.00 71.12 88 ILE A C 1
ATOM 710 O O . ILE A 1 88 ? 10.742 0.043 3.619 1.00 71.12 88 ILE A O 1
ATOM 714 N N . ILE A 1 89 ? 11.829 1.184 2.015 1.00 68.69 89 ILE A N 1
ATOM 715 C CA . ILE A 1 89 ? 12.342 -0.000 1.326 1.00 68.69 89 ILE A CA 1
ATOM 716 C C . ILE A 1 89 ? 13.791 -0.217 1.770 1.00 68.69 89 ILE A C 1
ATOM 718 O O . ILE A 1 89 ? 14.647 0.622 1.467 1.00 68.69 89 ILE A O 1
ATOM 722 N N . PRO A 1 90 ? 14.093 -1.334 2.463 1.00 65.38 90 PRO A N 1
ATOM 723 C CA . PRO A 1 90 ? 15.453 -1.658 2.869 1.00 65.38 90 PRO A CA 1
ATOM 724 C C . PRO A 1 90 ? 16.402 -1.671 1.667 1.00 65.38 90 PRO A C 1
ATOM 726 O O . PRO A 1 90 ? 16.065 -2.202 0.606 1.00 65.38 90 PRO A O 1
ATOM 729 N N . SER A 1 91 ? 17.607 -1.132 1.846 1.00 59.34 91 SER A N 1
ATOM 730 C CA . SER A 1 91 ? 18.651 -1.026 0.816 1.00 59.34 91 SER A CA 1
ATOM 731 C C . SER A 1 91 ? 18.973 -2.357 0.118 1.00 59.34 91 SER A C 1
ATOM 733 O O . SER A 1 91 ? 19.234 -2.371 -1.084 1.00 59.34 91 SER A O 1
ATOM 735 N N . GLU A 1 92 ? 18.858 -3.486 0.820 1.00 57.41 92 GLU A N 1
ATOM 736 C CA . GLU A 1 92 ? 19.035 -4.831 0.248 1.00 57.41 92 GLU A CA 1
ATOM 737 C C . GLU A 1 92 ? 17.999 -5.175 -0.841 1.00 57.41 92 GLU A C 1
ATOM 739 O O . GLU A 1 92 ? 18.331 -5.822 -1.833 1.00 57.41 92 GLU A O 1
ATOM 744 N N . ARG A 1 93 ? 16.754 -4.685 -0.729 1.00 58.53 93 ARG A N 1
ATOM 745 C CA . ARG A 1 93 ? 15.701 -4.905 -1.745 1.00 58.53 93 ARG A CA 1
ATOM 746 C C . ARG A 1 93 ? 15.845 -3.988 -2.958 1.00 58.53 93 ARG A C 1
ATOM 748 O O . ARG A 1 93 ? 15.406 -4.346 -4.050 1.00 58.53 93 ARG A O 1
ATOM 755 N N . LYS A 1 94 ? 16.521 -2.846 -2.798 1.00 55.75 94 LYS A N 1
ATOM 756 C CA . LYS A 1 94 ? 16.797 -1.917 -3.903 1.00 55.75 94 LYS A CA 1
ATOM 757 C C . LYS A 1 94 ? 17.743 -2.504 -4.941 1.00 55.75 94 LYS A C 1
ATOM 759 O O . LYS A 1 94 ? 17.544 -2.266 -6.125 1.00 55.75 94 LYS A O 1
ATOM 764 N N . LYS A 1 95 ? 18.734 -3.300 -4.521 1.00 52.59 95 LYS A N 1
ATOM 765 C CA . LYS A 1 95 ? 19.669 -3.970 -5.446 1.00 52.59 95 LYS A CA 1
ATOM 766 C C . LYS A 1 95 ? 18.944 -4.921 -6.401 1.00 52.59 95 LYS A C 1
ATOM 768 O O . LYS A 1 95 ? 19.244 -4.940 -7.589 1.00 52.59 95 LYS A O 1
ATOM 773 N N . LEU A 1 96 ? 17.941 -5.650 -5.907 1.00 50.03 96 LEU A N 1
ATOM 774 C CA . LEU A 1 96 ? 17.127 -6.564 -6.719 1.00 50.03 96 LEU A CA 1
ATOM 775 C C . LEU A 1 96 ? 16.215 -5.814 -7.705 1.00 50.03 96 LEU A C 1
ATOM 777 O O . LEU A 1 96 ? 16.095 -6.221 -8.859 1.00 50.03 96 LEU A O 1
ATOM 781 N N . GLN A 1 97 ? 15.637 -4.682 -7.292 1.00 51.44 97 GLN A N 1
ATOM 782 C CA . GLN A 1 97 ? 14.815 -3.833 -8.168 1.00 51.44 97 GLN A CA 1
ATOM 783 C C . GLN A 1 97 ? 15.660 -3.069 -9.208 1.00 51.44 97 GLN A C 1
ATOM 785 O O . GLN A 1 97 ? 15.249 -2.941 -10.359 1.00 51.44 97 GLN A O 1
ATOM 790 N N . ALA A 1 98 ? 16.878 -2.646 -8.851 1.00 48.31 98 ALA A N 1
ATOM 791 C CA . ALA A 1 98 ? 17.840 -2.048 -9.778 1.00 48.31 98 ALA A CA 1
ATOM 792 C C . ALA A 1 98 ? 18.346 -3.052 -10.832 1.00 48.31 98 ALA A C 1
ATOM 794 O O . ALA A 1 98 ? 18.520 -2.689 -11.995 1.00 48.31 98 ALA A O 1
ATOM 795 N N . TRP A 1 99 ? 18.516 -4.332 -10.475 1.00 40.94 99 TRP A N 1
ATOM 796 C CA . TRP A 1 99 ? 18.834 -5.374 -11.459 1.00 40.94 99 TRP A CA 1
ATOM 797 C C . TRP A 1 99 ? 17.686 -5.651 -12.435 1.00 40.94 99 TRP A C 1
ATOM 799 O O . TRP A 1 99 ? 17.953 -5.869 -13.617 1.00 40.94 99 TRP A O 1
ATOM 809 N N . SER A 1 100 ? 16.428 -5.582 -11.982 1.00 39.56 100 SER A N 1
ATOM 810 C CA . SER A 1 100 ? 15.256 -5.680 -12.867 1.00 39.56 100 SER A CA 1
ATOM 811 C C . SER A 1 100 ? 15.211 -4.528 -13.878 1.00 39.56 100 SER A C 1
ATOM 813 O O . SER A 1 100 ? 15.000 -4.760 -15.067 1.00 39.56 100 SER A O 1
ATOM 815 N N . LEU A 1 101 ? 15.497 -3.296 -13.441 1.00 44.03 101 LEU A N 1
ATOM 816 C CA . LEU A 1 101 ? 15.563 -2.127 -14.328 1.00 44.03 101 LEU A CA 1
ATOM 817 C C . LEU A 1 101 ? 16.711 -2.240 -15.354 1.00 44.03 101 LEU A C 1
ATOM 819 O O . LEU A 1 101 ? 16.532 -1.901 -16.522 1.00 44.03 101 LEU A O 1
ATOM 823 N N . CYS A 1 102 ? 17.860 -2.805 -14.960 1.00 39.66 102 CYS A N 1
ATOM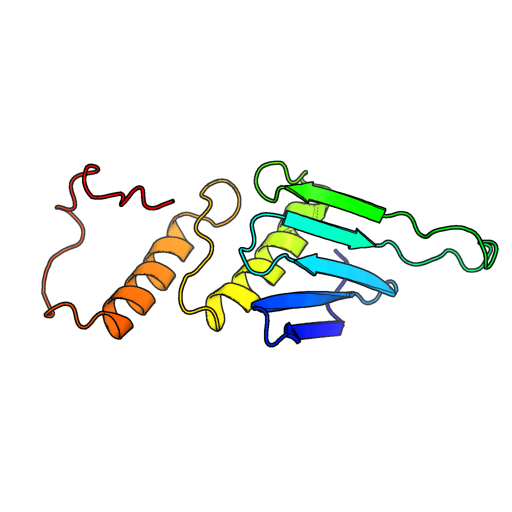 824 C CA . CYS A 1 102 ? 18.971 -3.110 -15.874 1.00 39.66 102 CYS A CA 1
ATOM 825 C C . CYS A 1 102 ? 18.598 -4.122 -16.971 1.00 39.66 102 CYS A C 1
ATOM 827 O O . CYS A 1 102 ? 19.139 -4.050 -18.075 1.00 39.66 102 CYS A O 1
ATOM 829 N N . PHE A 1 103 ? 17.685 -5.058 -16.691 1.00 34.19 103 PHE A N 1
ATOM 830 C CA . PHE A 1 103 ? 17.213 -6.015 -17.693 1.00 34.19 103 PHE A CA 1
ATOM 831 C C . PHE A 1 103 ? 16.282 -5.352 -18.722 1.00 34.19 103 PHE A C 1
ATOM 833 O O . PHE A 1 103 ? 16.324 -5.704 -19.898 1.00 34.19 103 PHE A O 1
ATOM 840 N N . VAL A 1 104 ? 15.492 -4.359 -18.298 1.00 41.72 104 VAL A N 1
ATOM 841 C CA . VAL A 1 104 ? 14.568 -3.602 -19.164 1.00 41.72 104 VAL A CA 1
ATOM 842 C C . VAL A 1 104 ? 15.297 -2.549 -20.012 1.00 41.72 104 VAL A C 1
ATOM 844 O O . VAL A 1 104 ? 14.911 -2.316 -21.153 1.00 41.72 104 VAL A O 1
ATOM 847 N N . LEU A 1 105 ? 16.381 -1.951 -19.504 1.00 43.38 105 LEU A N 1
ATOM 848 C CA . LEU A 1 105 ? 17.144 -0.903 -20.204 1.00 43.38 105 LEU A CA 1
ATOM 849 C C . LEU A 1 105 ? 18.263 -1.421 -21.124 1.00 43.38 105 LEU A C 1
ATOM 851 O O . LEU A 1 105 ? 18.942 -0.619 -21.760 1.00 43.38 105 LEU A O 1
ATOM 855 N N . GLY A 1 106 ? 18.470 -2.738 -21.225 1.00 38.94 106 GLY A N 1
ATOM 856 C CA . GLY A 1 106 ? 19.471 -3.300 -22.136 1.00 38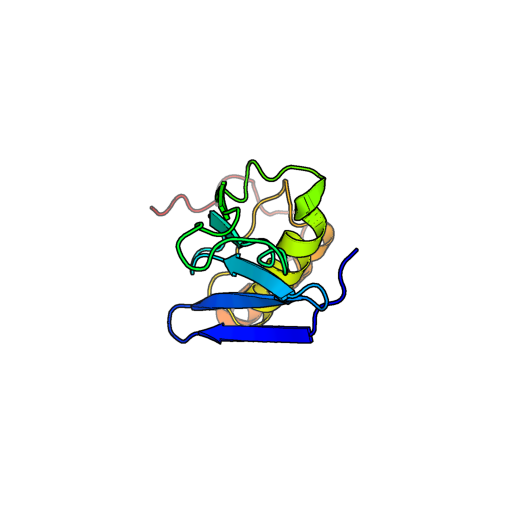.94 106 GLY A CA 1
ATOM 857 C C . GLY A 1 106 ? 20.900 -2.833 -21.837 1.00 38.94 106 GLY A C 1
ATOM 858 O O . GLY A 1 106 ? 21.656 -2.540 -22.761 1.00 38.94 106 GLY A O 1
ATOM 859 N N . CYS A 1 107 ? 21.293 -2.754 -20.563 1.00 43.53 107 CYS A N 1
ATOM 860 C CA . CYS A 1 107 ? 22.686 -2.468 -20.224 1.00 43.53 107 CYS A CA 1
ATOM 861 C C . CYS A 1 107 ? 23.586 -3.652 -20.641 1.00 43.53 107 CYS A C 1
ATOM 863 O O . CYS A 1 107 ? 23.280 -4.802 -20.297 1.00 43.53 107 CYS A O 1
ATOM 865 N N . PRO A 1 108 ? 24.702 -3.417 -21.360 1.00 38.44 108 PRO A N 1
ATOM 866 C CA . PRO A 1 108 ? 25.622 -4.478 -21.744 1.00 38.44 108 PRO A CA 1
ATOM 867 C C . PRO A 1 108 ? 26.195 -5.136 -20.486 1.00 38.44 108 PRO A C 1
ATOM 869 O O . PRO A 1 108 ? 26.656 -4.471 -19.558 1.00 38.44 108 PRO A O 1
ATOM 872 N N . LYS A 1 109 ? 26.117 -6.468 -20.435 1.00 41.78 109 LYS A N 1
ATOM 873 C CA . LYS A 1 109 ? 26.565 -7.268 -19.294 1.00 41.78 109 LYS A CA 1
ATOM 874 C C . LYS A 1 109 ? 28.038 -6.983 -18.980 1.00 41.78 109 LYS A C 1
ATOM 876 O O . LYS A 1 109 ? 28.884 -7.280 -19.817 1.00 41.78 109 LYS A O 1
ATOM 881 N N . GLY A 1 110 ? 28.342 -6.538 -17.755 1.00 48.16 110 GLY A N 1
ATOM 882 C CA . GLY A 1 110 ? 29.678 -6.749 -17.183 1.00 48.16 110 GLY A CA 1
ATOM 883 C C . GLY A 1 110 ? 30.344 -5.633 -16.376 1.00 48.16 110 GLY A C 1
ATOM 884 O O . GLY A 1 110 ? 31.564 -5.547 -16.453 1.00 48.16 110 GLY A O 1
ATOM 885 N N . THR A 1 111 ? 29.636 -4.838 -15.566 1.00 42.97 111 THR A N 1
ATOM 886 C CA . THR A 1 111 ? 30.306 -3.895 -14.642 1.00 42.97 111 THR A CA 1
ATOM 887 C C . THR A 1 111 ? 30.099 -4.308 -13.178 1.00 42.97 111 THR A C 1
ATOM 889 O O . THR A 1 111 ? 28.950 -4.437 -12.746 1.00 42.97 111 THR A O 1
ATOM 892 N N . PRO A 1 112 ? 31.168 -4.563 -12.396 1.00 42.59 112 PRO A N 1
ATOM 893 C CA . PRO A 1 112 ? 31.048 -4.871 -10.974 1.00 42.59 112 PRO A CA 1
ATOM 894 C C . PRO A 1 112 ? 30.538 -3.653 -10.189 1.00 42.59 112 PRO A C 1
ATOM 896 O O . PRO A 1 112 ? 30.928 -2.518 -10.446 1.00 42.59 112 PRO A O 1
ATOM 899 N N . ALA A 1 113 ? 29.678 -3.908 -9.200 1.00 49.50 113 ALA A N 1
ATOM 900 C CA . ALA A 1 113 ? 28.882 -2.931 -8.447 1.00 49.50 113 ALA A CA 1
ATOM 901 C C . ALA A 1 113 ? 29.666 -1.935 -7.557 1.00 49.50 113 ALA A C 1
ATOM 903 O O . ALA A 1 113 ? 29.071 -1.328 -6.671 1.00 49.50 113 ALA A O 1
ATOM 904 N N . ASN A 1 114 ? 30.980 -1.782 -7.748 1.00 49.50 114 ASN A N 1
ATOM 905 C CA . ASN A 1 114 ? 31.847 -0.997 -6.865 1.00 49.50 114 ASN A CA 1
ATOM 906 C C . ASN A 1 114 ? 32.330 0.337 -7.465 1.00 49.50 114 ASN A C 1
ATOM 908 O O . ASN A 1 114 ? 33.086 1.045 -6.811 1.00 49.50 114 ASN A O 1
ATOM 912 N N . GLU A 1 115 ? 31.890 0.697 -8.674 1.00 41.81 115 GLU A N 1
ATOM 913 C CA . GLU A 1 115 ? 32.273 1.951 -9.347 1.00 41.81 115 GLU A CA 1
ATOM 914 C C . GLU A 1 115 ? 31.071 2.671 -9.979 1.00 41.81 115 GLU A C 1
ATOM 916 O O . GLU A 1 115 ? 31.079 3.013 -11.158 1.00 41.81 115 GLU A O 1
ATOM 921 N N . ILE A 1 116 ? 30.008 2.908 -9.208 1.00 47.72 116 ILE A N 1
ATOM 922 C CA . ILE A 1 116 ? 28.968 3.864 -9.616 1.00 47.72 116 ILE A CA 1
ATOM 923 C C . ILE A 1 116 ? 29.169 5.129 -8.772 1.00 47.72 116 ILE A C 1
ATOM 925 O O . ILE A 1 116 ? 28.859 5.102 -7.577 1.00 47.72 116 ILE A O 1
ATOM 929 N N . PRO A 1 117 ? 29.734 6.219 -9.326 1.00 39.66 117 PRO A N 1
ATOM 930 C CA . PRO A 1 117 ? 29.850 7.473 -8.596 1.00 39.66 117 PRO A CA 1
ATOM 931 C C . PRO A 1 117 ? 28.450 8.040 -8.292 1.00 39.66 117 PRO A C 1
ATOM 933 O O . PRO A 1 117 ? 27.536 7.905 -9.108 1.00 39.66 117 PRO A O 1
ATOM 936 N N . PRO A 1 118 ? 28.255 8.713 -7.143 1.00 47.41 118 PRO A N 1
ATOM 937 C CA . PRO A 1 118 ? 26.951 9.214 -6.692 1.00 47.41 118 PRO A CA 1
ATOM 938 C C . PRO A 1 118 ? 26.410 10.406 -7.512 1.00 47.41 118 PRO A C 1
ATOM 940 O O . PRO A 1 118 ? 25.503 11.100 -7.060 1.00 47.41 118 PRO A O 1
ATOM 943 N N . SER A 1 119 ? 26.962 10.673 -8.699 1.00 41.66 119 SER A N 1
ATOM 944 C CA . SER A 1 119 ? 26.623 11.823 -9.543 1.00 41.66 119 SER A CA 1
ATOM 945 C C . SER A 1 119 ? 25.558 11.549 -10.607 1.00 41.66 119 SER A C 1
ATOM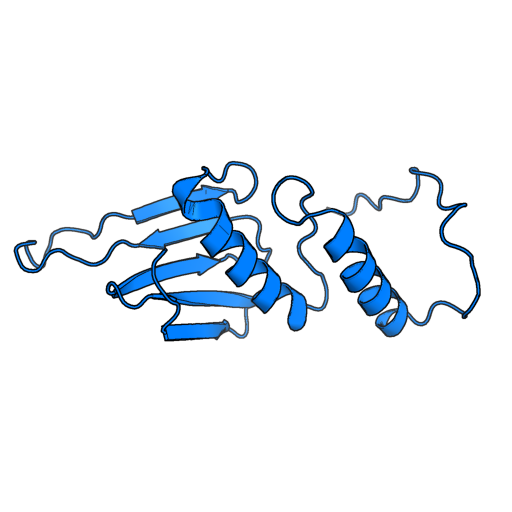 947 O O . SER A 1 119 ? 24.996 12.508 -11.119 1.00 41.66 119 SER A O 1
ATOM 949 N N . ASP A 1 120 ? 25.223 10.288 -10.897 1.00 41.19 120 ASP A N 1
ATOM 950 C CA . ASP A 1 120 ? 24.190 9.936 -11.891 1.00 41.19 120 ASP A CA 1
ATOM 951 C C . ASP A 1 120 ? 22.844 9.560 -11.251 1.00 41.19 120 ASP A C 1
ATOM 953 O O . ASP A 1 120 ? 22.049 8.790 -11.794 1.00 41.19 120 ASP A O 1
ATOM 957 N N . VAL A 1 121 ? 22.547 10.135 -10.080 1.00 48.78 121 VAL A N 1
ATOM 958 C CA . VAL A 1 121 ? 21.167 10.199 -9.588 1.00 48.78 121 VAL A CA 1
ATOM 959 C C . VAL A 1 121 ? 20.459 11.252 -10.429 1.00 48.78 121 VAL A C 1
ATOM 961 O O . VAL A 1 121 ? 20.497 12.447 -10.142 1.00 48.78 121 VAL A O 1
ATOM 964 N N . CYS A 1 122 ? 19.877 10.777 -11.526 1.00 36.75 122 CYS A N 1
ATOM 965 C CA . CYS A 1 122 ? 19.048 11.535 -12.443 1.00 36.75 122 CYS A CA 1
ATOM 966 C C . CYS A 1 122 ? 17.930 12.239 -11.652 1.00 36.75 122 CYS A C 1
ATOM 968 O O . CYS A 1 122 ? 16.912 11.641 -11.305 1.00 36.75 122 CYS A O 1
ATOM 970 N N . TRP A 1 123 ? 18.143 13.516 -11.335 1.00 39.84 123 TRP A N 1
ATOM 971 C CA . TRP A 1 123 ? 17.066 14.457 -11.069 1.00 39.84 123 TRP A CA 1
ATOM 972 C C . TRP A 1 123 ? 16.325 14.650 -12.386 1.00 39.84 123 TRP A C 1
ATOM 974 O O . TRP A 1 123 ? 16.760 15.439 -13.222 1.00 39.84 123 TRP A O 1
ATOM 984 N N . ILE A 1 124 ? 15.222 13.939 -12.587 1.00 37.94 124 ILE A N 1
ATOM 985 C CA . ILE A 1 124 ? 14.229 14.354 -13.573 1.00 37.94 124 ILE A CA 1
ATOM 986 C C . ILE A 1 124 ? 12.885 14.425 -12.859 1.00 37.94 124 ILE A C 1
ATOM 988 O O . ILE A 1 124 ? 12.406 13.446 -12.286 1.00 37.94 124 ILE A O 1
ATOM 992 N N . PHE A 1 125 ? 12.403 15.667 -12.830 1.00 37.53 125 PHE A N 1
ATOM 993 C CA . PHE A 1 125 ? 11.083 16.127 -12.424 1.00 37.53 125 PHE A CA 1
ATOM 994 C C . PHE A 1 125 ? 9.956 15.425 -13.182 1.00 37.53 125 PHE A C 1
ATOM 996 O O . PHE A 1 125 ? 10.163 15.099 -14.372 1.00 37.53 125 PHE A O 1
#

Foldseek 3Di:
DFDWPDWDQDPLLKIWTATPQRKIKIAHNLRQKIKIFGDDDPPDDPPDGTDIDIDTLLPDDPVCLVVSLVRLVVSLVPDLDHRDDCVRHPPVVVVVSVVVNCVVVVDPDDDDPPDDPPPPPDPDD

pLDDT: mean 73.88, std 19.6, range [34.19, 95.31]

InterPro domains:
  IPR027830 C5orf34-like, N-terminal [PF15025] (7-76)
  IPR053901 C5orf34-like [PTHR34531] (1-96)

Organism: Rhinolophus ferrumequinum (NCBI:txid59479)

Sequence (125 aa):
MAAEVQMVLYEDDSVQVQYVDGSRLQLSPCGSEFLFEKAPLVSAHPLEQPERIRQRTHFVISTYREQLQRALDFRNSFATCPFLSESIIPSERKKLQAWSLCFVLGCPKGTPANEIPPSDVCWIF

Radius of gyration: 17.63 Å; chains: 1; bounding box: 57×27×38 Å